Protein AF-A0A9P6ZQF2-F1 (afdb_monomer)

Foldseek 3Di:
DDDDPPPDPPPPPDPPVVVVVVVVVVVVVVVLVVLQVVVVVVVVVCVVVVPDPPCVQRPHDDPVLPDPQDDCPPPDPDNDDHRVVLVHDDPDPPDPPDSVVVVVVVVVVVVVVVVVVVVVVVVVVVVVVVVVVVVVVLVVLVVVLVVCVPPDPVCNVVSVVVSD

Radius of gyration: 32.25 Å; Cα contacts (8 Å, |Δi|>4): 35; chains: 1; bounding box: 67×44×97 Å

Sequence (164 aa):
MTSGNYAMLKPMMCSKKSNALACVHGRRTACVKRYRSAWVVLKALATAMKKKDWQGRLQELADDDIKPLMDPFATGEGRCHVSWIWMMDSVDCSDEGDNDGVHIEWCKSRARALRWSEEVELLREEMHRVLQFFTWQAAWWEDQGKRRVGECVVHAEGLQAYAG

Organism: NCBI:txid48579

Mean predicted aligned error: 15.74 Å

Secondary structure (DSSP, 8-state):
--------------HHHHHHHHHHHHHHHHHHHHHHHHHHHHHHHHHHTT--TTTTTS----GGG------TT--SSS--PPPGGGSPPPS-TT-TTHHHHHHHHHHHHHHHHHHHHHHHHHHHHHHHHHHHHHHHHHHHHHHHHHHHTTS-GGGHHHHHHH--

Solvent-accessible surface area (backbone atoms only — not comparable to full-atom values): 10359 Å² total; per-residue (Å²): 138,76,88,83,85,87,78,81,83,73,78,92,76,63,69,70,63,54,51,52,52,50,49,52,53,50,52,51,53,50,52,53,51,52,50,54,54,52,48,54,52,50,52,54,50,28,64,77,67,73,59,76,79,63,52,85,84,54,68,87,85,50,76,84,50,73,56,77,91,62,68,85,77,59,94,52,100,63,90,68,77,71,40,67,84,78,69,56,78,59,97,64,88,86,56,103,57,66,58,56,52,60,54,50,53,47,52,53,52,50,52,50,56,57,50,50,55,54,50,56,52,51,50,55,52,49,56,52,49,53,51,52,49,52,56,52,51,50,54,51,52,54,53,54,52,63,66,48,74,79,61,60,84,89,51,48,69,66,56,55,65,73,74,109

Structure (mmCIF, N/CA/C/O backbone):
data_AF-A0A9P6ZQF2-F1
#
_entry.id   AF-A0A9P6ZQF2-F1
#
loop_
_atom_site.group_PDB
_atom_site.id
_atom_site.type_symbol
_atom_site.label_atom_id
_atom_site.label_alt_id
_atom_site.label_comp_id
_atom_site.label_asym_id
_atom_site.label_entity_id
_atom_site.label_seq_id
_atom_site.pdbx_PDB_ins_code
_atom_site.Cartn_x
_atom_site.Cartn_y
_atom_site.Cartn_z
_atom_site.occupancy
_atom_site.B_iso_or_equiv
_atom_site.auth_seq_id
_atom_site.auth_comp_id
_atom_site.auth_asym_id
_atom_site.auth_atom_id
_atom_site.pdbx_PDB_model_num
ATOM 1 N N . MET A 1 1 ? -41.987 -25.727 15.056 1.00 47.34 1 MET A N 1
ATOM 2 C CA . MET A 1 1 ? -41.545 -26.436 13.833 1.00 47.34 1 MET A CA 1
ATOM 3 C C . MET A 1 1 ? -42.216 -25.707 12.681 1.00 47.34 1 MET A C 1
ATOM 5 O O . MET A 1 1 ? -43.430 -25.713 12.643 1.00 47.34 1 MET A O 1
ATOM 9 N N . THR A 1 2 ? -41.546 -24.893 11.874 1.00 42.28 2 THR A N 1
ATOM 10 C CA . THR A 1 2 ? -40.358 -25.213 11.074 1.00 42.28 2 THR A CA 1
ATOM 11 C C . THR A 1 2 ? -39.421 -24.014 10.883 1.00 42.28 2 THR A C 1
ATOM 13 O O . THR A 1 2 ? -39.876 -22.900 10.632 1.00 42.28 2 THR A O 1
ATOM 16 N N . SER A 1 3 ? -38.114 -24.302 10.956 1.00 43.84 3 SER A N 1
ATOM 17 C CA . SER A 1 3 ? -37.009 -23.684 10.201 1.00 43.84 3 SER A CA 1
ATOM 18 C C . SER A 1 3 ? -37.487 -23.028 8.899 1.00 43.84 3 SER A C 1
ATOM 20 O O . SER A 1 3 ? -38.300 -23.599 8.185 1.00 43.84 3 SER A O 1
ATOM 22 N N . GLY A 1 4 ? -37.055 -21.831 8.521 1.00 50.62 4 GLY A N 1
ATOM 23 C CA . GLY A 1 4 ? -35.674 -21.369 8.513 1.00 50.62 4 GLY A CA 1
ATOM 24 C C . GLY A 1 4 ? -35.277 -21.162 7.052 1.00 50.62 4 GLY A C 1
ATOM 25 O O . GLY A 1 4 ? -34.662 -22.035 6.458 1.00 50.62 4 GLY A O 1
ATOM 26 N N . ASN A 1 5 ? -35.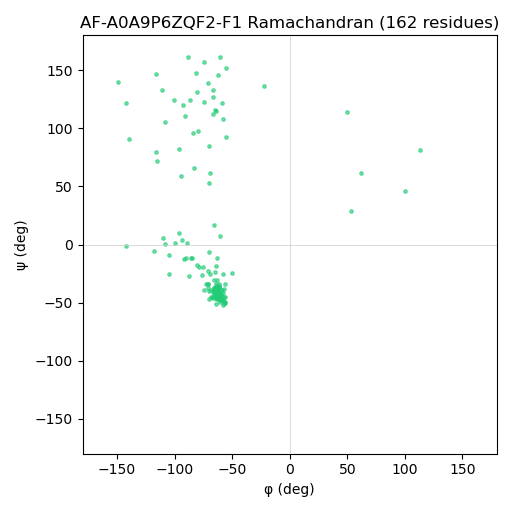658 -20.020 6.476 1.00 48.09 5 ASN A N 1
ATOM 27 C CA . ASN A 1 5 ? -35.231 -19.586 5.144 1.00 48.09 5 ASN A CA 1
ATOM 28 C C . ASN A 1 5 ? -34.390 -18.310 5.276 1.00 48.09 5 ASN A C 1
ATOM 30 O O . ASN A 1 5 ? -34.814 -17.217 4.916 1.00 48.09 5 ASN A O 1
ATOM 34 N N . TYR A 1 6 ? -33.174 -18.465 5.801 1.00 45.88 6 TYR A N 1
ATOM 35 C CA . TYR A 1 6 ? -32.098 -17.478 5.670 1.00 45.88 6 TYR A CA 1
ATOM 36 C C . TYR A 1 6 ? -31.221 -17.860 4.473 1.00 45.88 6 TYR A C 1
ATOM 38 O O . TYR A 1 6 ? -30.032 -18.140 4.603 1.00 45.88 6 TYR A O 1
ATOM 46 N N . ALA A 1 7 ? -31.825 -17.936 3.289 1.00 51.53 7 ALA A N 1
ATOM 47 C CA . ALA A 1 7 ? -31.089 -18.133 2.052 1.00 51.53 7 ALA A CA 1
ATOM 48 C C . ALA A 1 7 ? -30.726 -16.767 1.451 1.00 51.53 7 ALA A C 1
ATOM 50 O O . ALA A 1 7 ? -31.573 -16.043 0.943 1.00 51.53 7 ALA A O 1
ATOM 51 N N . MET A 1 8 ? -29.427 -16.465 1.489 1.00 50.38 8 MET A N 1
ATOM 52 C CA . MET A 1 8 ? -28.720 -15.617 0.522 1.00 50.38 8 MET A CA 1
ATOM 53 C C . MET A 1 8 ? -29.145 -14.148 0.378 1.00 50.38 8 MET A C 1
ATOM 55 O O . MET A 1 8 ? -29.382 -13.667 -0.727 1.00 50.38 8 MET A O 1
ATOM 59 N N . LEU A 1 9 ? -29.021 -13.368 1.447 1.00 46.12 9 LEU A N 1
ATOM 60 C CA . LEU A 1 9 ? -28.570 -11.983 1.285 1.00 46.12 9 LEU A CA 1
ATOM 61 C C . LEU A 1 9 ? -27.064 -11.953 1.538 1.00 46.12 9 LEU A C 1
ATOM 63 O O . LEU A 1 9 ? -26.600 -11.677 2.641 1.00 46.12 9 LEU A O 1
ATOM 67 N N . LYS A 1 10 ? -26.286 -12.295 0.502 1.00 50.59 10 LYS A N 1
ATOM 68 C CA . LYS A 1 10 ? -24.853 -11.980 0.487 1.00 50.59 10 LYS A CA 1
ATOM 69 C C . LYS A 1 10 ? -24.735 -10.458 0.611 1.00 50.59 10 LYS A C 1
ATOM 71 O O . LYS A 1 10 ? -25.281 -9.762 -0.248 1.00 50.59 10 LYS A O 1
ATOM 76 N N . PRO A 1 11 ? -24.044 -9.917 1.626 1.00 42.50 11 PRO A N 1
ATOM 77 C CA . PRO A 1 11 ? -23.812 -8.490 1.677 1.00 42.50 11 PRO A CA 1
ATOM 78 C C . PRO A 1 11 ? -22.926 -8.134 0.484 1.00 42.50 11 PRO A C 1
ATOM 80 O O . PRO A 1 11 ? -21.786 -8.582 0.366 1.00 42.50 11 PRO A O 1
ATOM 83 N N . MET A 1 12 ? -23.482 -7.332 -0.420 1.00 47.88 12 MET A N 1
ATOM 84 C CA . MET A 1 12 ? -22.802 -6.661 -1.521 1.00 47.88 12 MET A CA 1
ATOM 85 C C . MET A 1 12 ? -21.886 -5.577 -0.935 1.00 47.88 12 MET A C 1
ATOM 87 O O . MET A 1 12 ? -22.070 -4.382 -1.136 1.00 47.88 12 MET A O 1
ATOM 91 N N . MET A 1 13 ? -20.918 -5.993 -0.122 1.00 47.25 13 MET A N 1
ATOM 92 C CA . MET A 1 13 ? -19.920 -5.120 0.463 1.00 47.25 13 MET A CA 1
ATOM 93 C C . MET A 1 13 ? -18.621 -5.247 -0.330 1.00 47.25 13 MET A C 1
ATOM 95 O O . MET A 1 13 ? -18.054 -6.324 -0.467 1.00 47.25 13 MET A O 1
ATOM 99 N N . CYS A 1 14 ? -18.158 -4.083 -0.803 1.00 45.81 14 CYS A N 1
ATOM 100 C CA . CYS A 1 14 ? -16.858 -3.793 -1.421 1.00 45.81 14 CYS A CA 1
ATOM 101 C C . CYS A 1 14 ? -16.757 -3.695 -2.963 1.00 45.81 14 CYS A C 1
ATOM 103 O O . CYS A 1 14 ? -15.790 -4.157 -3.558 1.00 45.81 14 CYS A O 1
ATOM 105 N N . SER A 1 15 ? -17.670 -2.976 -3.629 1.00 55.53 15 SER A N 1
ATOM 106 C CA . SER A 1 15 ? -17.492 -2.613 -5.055 1.00 55.53 15 SER A CA 1
ATOM 107 C C . SER A 1 15 ? -16.395 -1.545 -5.284 1.00 55.53 15 SER A C 1
ATOM 109 O O . SER A 1 15 ? -15.600 -1.640 -6.217 1.00 55.53 15 SER A O 1
ATOM 111 N N . LYS A 1 16 ? -16.261 -0.550 -4.392 1.00 53.03 16 LYS A N 1
ATOM 112 C CA . LYS A 1 16 ? -15.349 0.596 -4.613 1.00 53.03 16 LYS A CA 1
ATOM 113 C C . LYS A 1 16 ? -13.851 0.242 -4.542 1.00 53.03 16 LYS A C 1
ATOM 115 O O . LYS A 1 16 ? -13.078 0.750 -5.350 1.00 53.03 16 LYS A O 1
ATOM 120 N N . LYS A 1 17 ? -13.427 -0.625 -3.609 1.00 55.19 17 LYS A N 1
ATOM 121 C CA . LYS A 1 17 ? -11.997 -0.980 -3.436 1.00 55.19 17 LYS A CA 1
ATOM 122 C C . LYS A 1 17 ? -11.492 -1.911 -4.544 1.00 55.19 17 LYS A C 1
ATOM 124 O O . LYS A 1 17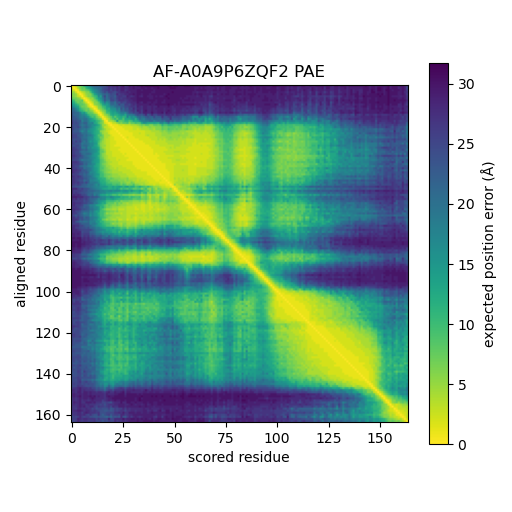 ? -10.384 -1.722 -5.038 1.00 55.19 17 LYS A O 1
ATOM 129 N N . SER A 1 18 ? -12.323 -2.867 -4.966 1.00 62.00 18 SER A N 1
ATOM 130 C CA . SER A 1 18 ? -12.009 -3.786 -6.069 1.00 62.00 18 SER A CA 1
ATOM 131 C C . SER A 1 18 ? -11.805 -3.030 -7.390 1.00 62.00 18 SER A C 1
ATOM 133 O O . SER A 1 18 ? -10.802 -3.231 -8.074 1.00 62.00 18 SER A O 1
ATOM 135 N N . ASN A 1 19 ? -12.666 -2.045 -7.676 1.00 72.31 19 ASN A N 1
ATOM 136 C CA . ASN A 1 19 ? -12.542 -1.197 -8.865 1.00 72.31 19 ASN A CA 1
ATOM 137 C C . ASN A 1 19 ? -11.268 -0.334 -8.859 1.00 72.31 19 ASN A C 1
ATOM 139 O O . ASN A 1 19 ? -10.646 -0.151 -9.905 1.00 72.31 19 ASN A O 1
ATOM 143 N N . ALA A 1 20 ? -10.843 0.174 -7.696 1.00 81.69 20 ALA A N 1
ATOM 144 C CA . ALA A 1 20 ? -9.615 0.963 -7.579 1.00 81.69 20 ALA A CA 1
ATOM 145 C C . ALA A 1 20 ? -8.361 0.122 -7.878 1.00 81.69 20 ALA A C 1
ATOM 147 O O . ALA A 1 20 ? -7.493 0.559 -8.636 1.00 81.69 20 ALA A O 1
ATOM 148 N N . LEU A 1 21 ? -8.294 -1.106 -7.350 1.00 82.31 21 LEU A N 1
ATOM 149 C CA . LEU A 1 21 ? -7.217 -2.044 -7.673 1.00 82.31 21 LEU A CA 1
ATOM 150 C C . LEU A 1 21 ? -7.235 -2.411 -9.158 1.00 82.31 21 LEU A C 1
ATOM 152 O O . LEU A 1 21 ? -6.189 -2.347 -9.802 1.00 82.31 21 LEU A O 1
ATOM 156 N N . ALA A 1 22 ? -8.400 -2.727 -9.727 1.00 87.94 22 ALA A N 1
ATOM 157 C CA . ALA A 1 22 ? -8.531 -3.021 -11.154 1.00 87.94 22 ALA A CA 1
ATOM 158 C C . ALA A 1 22 ? -8.056 -1.848 -12.031 1.00 87.94 22 ALA A C 1
ATOM 160 O O . ALA A 1 22 ? -7.320 -2.050 -12.995 1.00 87.94 22 ALA A O 1
ATOM 161 N N . CYS A 1 23 ? -8.390 -0.612 -11.652 1.00 86.81 23 CYS A N 1
ATOM 162 C CA . CYS A 1 23 ? -7.926 0.596 -12.332 1.00 86.81 23 CYS A CA 1
ATOM 163 C C . CYS A 1 23 ? -6.395 0.751 -12.271 1.00 86.81 23 CYS A C 1
ATOM 165 O O . CYS A 1 23 ? -5.759 1.061 -13.279 1.00 86.81 23 CYS A O 1
ATOM 167 N N . VAL A 1 24 ? -5.771 0.502 -11.114 1.00 86.12 24 VAL A N 1
ATOM 168 C CA . VAL A 1 24 ? -4.302 0.540 -10.968 1.00 86.12 24 VAL A CA 1
ATOM 169 C C . VAL A 1 24 ? -3.628 -0.526 -11.837 1.00 86.12 24 VAL A C 1
ATOM 171 O O . VAL A 1 24 ? -2.687 -0.208 -12.565 1.00 86.12 24 VAL A O 1
ATOM 174 N N . HIS A 1 25 ? -4.132 -1.763 -11.829 1.00 88.75 25 HIS A N 1
ATOM 175 C CA . HIS A 1 25 ? -3.615 -2.833 -12.689 1.00 88.75 25 HIS A CA 1
ATOM 176 C C . HIS A 1 25 ? -3.789 -2.493 -14.175 1.00 88.75 25 HIS A C 1
ATOM 178 O O . HIS A 1 25 ? -2.852 -2.648 -14.958 1.00 88.75 25 HIS A O 1
ATOM 184 N N . GLY A 1 26 ? -4.943 -1.940 -14.557 1.00 91.44 26 GLY A N 1
ATOM 185 C CA . GLY A 1 26 ? -5.199 -1.449 -15.910 1.00 91.44 26 GLY A CA 1
ATOM 186 C C . GLY A 1 26 ? -4.171 -0.404 -16.344 1.00 91.44 26 GLY A C 1
ATOM 187 O O . GLY A 1 26 ? -3.530 -0.564 -17.382 1.00 91.44 26 GLY A O 1
ATOM 188 N N . ARG A 1 27 ? -3.918 0.612 -15.509 1.00 89.19 27 ARG A N 1
ATOM 189 C CA . ARG A 1 27 ? -2.889 1.632 -15.776 1.00 89.19 27 ARG A CA 1
ATOM 190 C C . ARG A 1 27 ? -1.493 1.027 -15.920 1.00 89.19 27 ARG A C 1
ATOM 192 O O . ARG A 1 27 ? -0.802 1.344 -16.885 1.00 89.19 27 ARG A O 1
ATOM 199 N N . ARG A 1 28 ? -1.105 0.106 -15.031 1.00 90.31 28 ARG A N 1
ATOM 200 C CA . ARG A 1 28 ? 0.177 -0.614 -15.114 1.00 90.31 28 ARG A CA 1
ATOM 201 C C . ARG A 1 28 ? 0.325 -1.341 -16.451 1.00 90.31 28 ARG A C 1
ATOM 203 O O . ARG A 1 28 ? 1.324 -1.149 -17.136 1.00 90.31 28 ARG A O 1
ATOM 210 N N . THR A 1 29 ? -0.676 -2.125 -16.859 1.00 92.06 29 THR A N 1
ATOM 211 C CA . THR A 1 29 ? -0.627 -2.855 -18.141 1.00 92.06 29 THR A CA 1
ATOM 212 C C . THR A 1 29 ? -0.554 -1.920 -19.348 1.00 92.06 29 THR A C 1
ATOM 214 O O . THR A 1 29 ? 0.176 -2.205 -20.298 1.00 92.06 29 THR A O 1
ATOM 217 N N . ALA A 1 30 ? -1.257 -0.784 -19.314 1.00 93.38 30 ALA A N 1
ATOM 218 C CA . ALA A 1 30 ? -1.191 0.219 -20.370 1.00 93.38 30 ALA A CA 1
ATOM 219 C C . ALA A 1 30 ? 0.214 0.833 -20.478 1.00 93.38 30 ALA A C 1
ATOM 221 O O . ALA A 1 30 ? 0.749 0.930 -21.581 1.00 93.38 30 ALA A O 1
ATOM 222 N N . CYS A 1 31 ? 0.845 1.184 -19.353 1.00 92.00 31 CYS A N 1
ATOM 223 C CA . CYS A 1 31 ? 2.219 1.693 -19.336 1.00 92.00 31 CYS A CA 1
ATOM 224 C C . CYS A 1 31 ? 3.223 0.665 -19.875 1.00 92.00 31 CYS A C 1
ATOM 226 O O . CYS A 1 31 ? 4.043 1.011 -20.721 1.00 92.00 31 CYS A O 1
ATOM 228 N N . VAL A 1 32 ? 3.109 -0.603 -19.466 1.00 93.81 32 VAL A N 1
ATOM 229 C CA . VAL A 1 32 ? 3.964 -1.701 -19.959 1.00 93.81 32 VAL A CA 1
ATOM 230 C C . VAL A 1 32 ? 3.855 -1.839 -21.478 1.00 93.81 32 VAL A C 1
ATOM 232 O O . VAL A 1 32 ? 4.869 -1.883 -22.172 1.00 93.81 32 VAL A O 1
ATOM 235 N N . LYS A 1 33 ? 2.630 -1.846 -22.019 1.00 95.19 33 LYS A N 1
ATOM 236 C CA . LYS A 1 33 ? 2.401 -1.915 -23.471 1.00 95.19 33 LYS A CA 1
ATOM 237 C C . LYS A 1 33 ? 3.021 -0.725 -24.201 1.00 95.19 33 LYS A C 1
ATOM 239 O O . LYS A 1 33 ? 3.699 -0.921 -25.207 1.00 95.19 33 LYS A O 1
ATOM 244 N N . ARG A 1 34 ? 2.822 0.493 -23.682 1.00 94.81 34 ARG A N 1
ATOM 245 C CA . ARG A 1 34 ? 3.389 1.721 -24.263 1.00 94.81 34 ARG A CA 1
ATOM 246 C C . ARG A 1 34 ? 4.910 1.657 -24.295 1.00 94.81 34 ARG A C 1
ATOM 248 O O . ARG A 1 34 ? 5.485 1.871 -25.358 1.00 94.81 34 ARG A O 1
ATOM 255 N N . TYR A 1 35 ? 5.541 1.279 -23.184 1.00 94.06 35 TYR A N 1
ATOM 256 C CA . TYR A 1 35 ? 6.991 1.120 -23.114 1.00 94.06 35 TYR A CA 1
ATOM 257 C C . TYR A 1 35 ? 7.499 0.100 -24.136 1.00 94.06 35 TYR A C 1
ATOM 259 O O . TYR A 1 35 ? 8.350 0.435 -24.951 1.00 94.06 35 TYR A O 1
ATOM 267 N N . ARG A 1 36 ? 6.923 -1.112 -24.166 1.00 94.31 36 ARG A N 1
ATOM 268 C CA . ARG A 1 36 ? 7.314 -2.162 -25.124 1.00 94.31 36 ARG A CA 1
ATOM 269 C C . ARG A 1 36 ? 7.179 -1.697 -26.573 1.00 94.31 36 ARG A C 1
ATOM 271 O O . ARG A 1 36 ? 8.098 -1.888 -27.361 1.00 94.31 36 ARG A O 1
ATOM 278 N N . SER A 1 37 ? 6.069 -1.038 -26.915 1.00 95.25 37 SER A N 1
ATOM 279 C CA . SER A 1 37 ? 5.863 -0.502 -28.266 1.00 95.25 37 SER A CA 1
ATOM 280 C C . SER A 1 37 ? 6.902 0.560 -28.638 1.00 95.25 37 SER A C 1
ATOM 282 O O . SER A 1 37 ? 7.488 0.494 -29.717 1.00 95.25 37 SER A O 1
ATOM 284 N N . ALA A 1 38 ? 7.197 1.490 -27.725 1.00 93.88 38 ALA A N 1
ATOM 285 C CA . ALA A 1 38 ? 8.206 2.518 -27.935 1.00 93.88 38 ALA A CA 1
ATOM 286 C C . ALA A 1 38 ? 9.610 1.909 -28.051 1.00 93.88 38 ALA A C 1
ATOM 288 O O . ALA A 1 38 ? 10.380 2.317 -28.914 1.00 93.88 38 ALA A O 1
ATOM 289 N N . TRP A 1 39 ? 9.928 0.899 -27.240 1.00 93.06 39 TRP A N 1
ATOM 290 C CA . TRP A 1 39 ? 11.224 0.225 -27.249 1.00 93.06 39 TRP A CA 1
ATOM 291 C C . TRP A 1 39 ? 11.490 -0.507 -28.570 1.00 93.06 39 TRP A C 1
ATOM 293 O O . TRP A 1 39 ? 12.586 -0.405 -29.115 1.00 93.06 39 TRP A O 1
ATOM 303 N N . VAL A 1 40 ? 10.477 -1.166 -29.147 1.00 93.31 40 VAL A N 1
ATOM 304 C CA . VAL A 1 40 ? 10.580 -1.788 -30.482 1.00 93.31 40 VAL A CA 1
ATOM 305 C C . VAL A 1 40 ? 10.881 -0.741 -31.559 1.00 93.31 40 VAL A C 1
ATOM 307 O O . VAL A 1 40 ? 11.784 -0.939 -32.374 1.00 93.31 40 VAL A O 1
ATOM 310 N N . VAL A 1 41 ? 10.173 0.394 -31.540 1.00 94.56 41 VAL A N 1
ATOM 311 C CA . VAL A 1 41 ? 10.406 1.501 -32.484 1.00 94.56 41 VAL A CA 1
ATOM 312 C C . VAL A 1 41 ? 11.805 2.091 -32.300 1.00 94.56 41 VAL A C 1
ATOM 314 O O . VAL A 1 41 ? 12.528 2.284 -33.275 1.00 94.56 41 VAL A O 1
ATOM 317 N N . LEU A 1 42 ? 12.222 2.326 -31.055 1.00 91.12 42 LEU A N 1
ATOM 318 C CA . LEU A 1 42 ? 13.553 2.834 -30.725 1.00 91.12 42 LEU A CA 1
ATOM 319 C C . LEU A 1 42 ? 14.656 1.883 -31.185 1.00 91.12 42 LEU A C 1
ATOM 321 O O . LEU A 1 42 ? 15.640 2.337 -31.763 1.00 91.12 42 LEU A O 1
ATOM 325 N N . LYS A 1 43 ? 14.479 0.572 -30.999 1.00 91.12 43 LYS A N 1
ATOM 326 C CA . LYS A 1 43 ? 15.417 -0.447 -31.479 1.00 91.12 43 LYS A CA 1
ATOM 327 C C . LYS A 1 43 ? 15.558 -0.395 -32.998 1.00 91.12 43 LYS A C 1
ATOM 329 O O . LYS A 1 43 ? 16.682 -0.364 -33.496 1.00 91.12 43 LYS A O 1
ATOM 334 N N . ALA A 1 44 ? 14.444 -0.314 -33.728 1.00 92.12 44 ALA A N 1
ATOM 335 C CA . ALA A 1 44 ? 14.455 -0.189 -35.185 1.00 92.12 44 ALA A CA 1
ATOM 336 C C . ALA A 1 44 ? 15.169 1.097 -35.643 1.00 92.12 44 ALA A C 1
ATOM 338 O O . ALA A 1 44 ? 16.074 1.048 -36.479 1.00 92.12 44 ALA A O 1
ATOM 339 N N . LEU A 1 45 ? 14.848 2.242 -35.037 1.00 91.56 45 LEU A N 1
ATOM 340 C CA . LEU A 1 45 ? 15.502 3.515 -35.347 1.00 91.56 45 LEU A CA 1
ATOM 341 C C . LEU A 1 45 ? 16.998 3.489 -35.030 1.00 91.56 45 LEU A C 1
ATOM 343 O O . LEU A 1 45 ? 17.810 3.931 -35.838 1.00 91.56 45 LEU A O 1
ATOM 347 N N . ALA A 1 46 ? 17.392 2.922 -33.894 1.00 88.81 46 ALA A N 1
ATOM 348 C CA . ALA A 1 46 ? 18.793 2.837 -33.520 1.00 88.81 46 ALA A CA 1
ATOM 349 C C . ALA A 1 46 ? 19.611 1.963 -34.477 1.00 88.81 46 ALA A C 1
ATOM 351 O O . ALA A 1 46 ? 20.758 2.306 -34.771 1.00 88.81 46 ALA A O 1
ATOM 352 N N . THR A 1 47 ? 19.026 0.878 -35.003 1.00 89.44 47 THR A N 1
ATOM 353 C CA . THR A 1 47 ? 19.678 0.070 -36.046 1.00 89.44 47 THR A CA 1
ATOM 354 C C . THR A 1 47 ? 19.883 0.863 -37.335 1.00 89.44 47 THR A C 1
ATOM 356 O O . THR A 1 47 ? 20.977 0.828 -37.896 1.00 89.44 47 THR A O 1
ATOM 359 N N . ALA A 1 48 ? 18.890 1.656 -37.752 1.00 90.88 48 ALA A N 1
ATOM 360 C CA . ALA A 1 48 ? 19.000 2.527 -38.921 1.00 90.88 48 ALA A CA 1
ATOM 361 C C . ALA A 1 48 ? 20.040 3.648 -38.722 1.00 90.88 48 ALA A C 1
ATOM 363 O O . ALA A 1 48 ? 20.788 3.975 -39.641 1.00 90.88 48 ALA A O 1
ATOM 364 N N . MET A 1 49 ? 20.132 4.198 -37.507 1.00 89.62 49 MET A N 1
ATOM 365 C CA . MET A 1 49 ? 21.045 5.292 -37.154 1.00 89.62 49 MET A CA 1
ATOM 366 C C . MET A 1 49 ? 22.430 4.826 -36.668 1.00 89.62 49 MET A C 1
ATOM 368 O O . MET A 1 49 ? 23.259 5.661 -36.316 1.00 89.62 49 MET A O 1
ATOM 372 N N . LYS A 1 50 ? 22.697 3.511 -36.626 1.00 85.50 50 LYS A N 1
ATOM 373 C CA . LYS A 1 50 ? 23.948 2.900 -36.121 1.00 85.50 50 LYS A CA 1
ATOM 374 C C . LYS A 1 50 ? 24.344 3.342 -34.698 1.00 85.50 50 LYS A C 1
ATOM 376 O O . LYS A 1 50 ? 25.526 3.339 -34.355 1.00 85.50 50 LYS A O 1
ATOM 381 N N . LYS A 1 51 ? 23.372 3.694 -33.850 1.00 82.19 51 LYS A N 1
ATOM 382 C CA . LYS A 1 51 ? 23.610 4.127 -32.462 1.00 82.19 51 LYS A CA 1
ATOM 383 C C . LYS A 1 51 ? 23.665 2.906 -31.538 1.00 82.19 51 LYS A C 1
ATOM 385 O O . LYS A 1 51 ? 22.712 2.130 -31.507 1.00 82.19 51 LYS A O 1
ATOM 390 N N . LYS A 1 52 ? 24.757 2.733 -30.783 1.00 73.19 52 LYS A N 1
ATOM 391 C CA . LYS A 1 52 ? 24.996 1.526 -29.962 1.00 73.19 52 LYS A CA 1
ATOM 392 C C . LYS A 1 52 ? 24.783 1.718 -28.453 1.00 73.19 52 LYS A C 1
ATOM 394 O O . LYS A 1 52 ? 24.370 0.777 -27.793 1.00 73.19 52 LYS A O 1
ATOM 399 N N . ASP A 1 53 ? 24.918 2.934 -27.927 1.00 78.00 53 ASP A N 1
ATOM 400 C CA . ASP A 1 53 ? 25.056 3.128 -26.468 1.00 78.00 53 ASP A CA 1
ATOM 401 C C . ASP A 1 53 ? 23.751 3.467 -25.721 1.00 78.00 53 ASP A C 1
ATOM 403 O O . ASP A 1 53 ? 23.759 3.828 -24.548 1.00 78.00 53 ASP A O 1
ATOM 407 N N . TRP A 1 54 ? 22.591 3.367 -26.375 1.00 80.00 54 TRP A N 1
ATOM 408 C CA . TRP A 1 54 ? 21.297 3.717 -25.762 1.00 80.00 54 TRP A CA 1
ATOM 409 C C . TRP A 1 54 ? 20.725 2.604 -24.864 1.00 80.00 54 TRP A C 1
ATOM 411 O O . TRP A 1 54 ? 19.854 2.863 -24.035 1.00 80.00 54 TRP A O 1
ATOM 421 N N . GLN A 1 55 ? 21.226 1.375 -25.008 1.00 78.06 55 GLN A N 1
ATOM 422 C CA . GLN A 1 55 ? 20.707 0.175 -24.341 1.00 78.06 55 GLN A CA 1
ATOM 423 C C . GLN A 1 55 ? 21.077 0.097 -22.855 1.00 78.06 55 GLN A C 1
ATOM 425 O O . GLN A 1 55 ? 20.400 -0.594 -22.101 1.00 78.06 55 GLN A O 1
ATOM 430 N N . GLY A 1 56 ? 22.100 0.837 -22.410 1.00 76.19 56 GLY A N 1
ATOM 431 C CA . GLY A 1 56 ? 22.465 0.898 -20.990 1.00 76.19 56 GLY A CA 1
ATOM 432 C C . GLY A 1 56 ? 21.366 1.520 -20.120 1.00 76.19 56 GLY A C 1
ATOM 433 O O . GLY A 1 56 ? 21.150 1.078 -18.997 1.00 76.19 56 GLY A O 1
ATOM 434 N N . ARG A 1 57 ? 20.631 2.503 -20.666 1.00 75.31 57 ARG A N 1
ATOM 435 C CA . ARG A 1 57 ? 19.561 3.244 -19.969 1.00 75.31 57 ARG A CA 1
ATOM 436 C C . ARG A 1 57 ? 18.144 2.855 -20.385 1.00 75.31 57 ARG A C 1
ATOM 438 O O . ARG A 1 57 ? 17.192 3.336 -19.792 1.00 75.31 57 ARG A O 1
ATOM 445 N N . LEU A 1 58 ? 17.960 2.053 -21.425 1.00 83.94 58 LEU A N 1
ATOM 446 C CA . LEU A 1 58 ? 16.635 1.630 -21.884 1.00 83.94 58 LEU A CA 1
ATOM 447 C C . LEU A 1 58 ? 16.707 0.157 -22.267 1.00 83.94 58 LEU A C 1
ATOM 449 O O . LEU A 1 58 ? 17.033 -0.193 -23.404 1.00 83.94 58 LEU A O 1
ATOM 453 N N . GLN A 1 59 ? 16.422 -0.699 -21.291 1.00 86.62 59 GLN A N 1
ATOM 454 C CA . GLN A 1 59 ? 16.483 -2.147 -21.445 1.00 86.62 59 GLN A CA 1
ATOM 455 C C . GLN A 1 59 ? 15.157 -2.722 -21.948 1.00 86.62 59 GLN A C 1
ATOM 457 O O . GLN A 1 59 ? 14.103 -2.089 -21.882 1.00 86.62 59 GLN A O 1
ATOM 462 N N . GLU A 1 60 ? 15.213 -3.936 -22.488 1.00 89.50 60 GLU A N 1
ATOM 463 C CA . GLU A 1 60 ? 14.004 -4.666 -22.855 1.00 89.50 60 GLU A CA 1
ATOM 464 C C . GLU A 1 60 ? 13.216 -5.019 -21.589 1.00 89.50 60 GLU A C 1
ATOM 466 O O . GLU A 1 60 ? 13.765 -5.598 -20.659 1.00 89.50 60 GLU A O 1
ATOM 471 N N . LEU A 1 61 ? 11.932 -4.656 -21.542 1.00 90.94 61 LEU A N 1
ATOM 472 C CA . LEU A 1 61 ? 11.096 -4.869 -20.361 1.00 90.94 61 LEU A CA 1
ATOM 473 C C . LEU A 1 61 ? 10.518 -6.291 -20.343 1.00 90.94 61 LEU A C 1
ATOM 475 O O . LEU A 1 61 ? 9.457 -6.534 -20.943 1.00 90.94 61 LEU A O 1
ATOM 479 N N . ALA A 1 62 ? 11.176 -7.207 -19.630 1.00 88.69 62 ALA A N 1
ATOM 480 C CA . ALA A 1 62 ? 10.679 -8.560 -19.391 1.00 88.69 62 ALA A CA 1
ATOM 481 C C . ALA A 1 62 ? 9.536 -8.557 -18.362 1.00 88.69 62 ALA A C 1
ATOM 483 O O . ALA A 1 62 ? 9.408 -7.635 -17.558 1.00 88.69 62 ALA A O 1
ATOM 484 N N . ASP A 1 63 ? 8.681 -9.585 -18.369 1.00 87.44 63 ASP A N 1
ATOM 485 C CA . ASP A 1 63 ? 7.619 -9.706 -17.353 1.00 87.44 63 ASP A CA 1
ATOM 486 C C . ASP A 1 63 ? 8.204 -9.868 -15.938 1.00 87.44 63 ASP A C 1
ATOM 488 O O . ASP A 1 63 ? 7.638 -9.358 -14.969 1.00 87.44 63 ASP A O 1
ATOM 492 N N . ASP A 1 64 ? 9.382 -10.490 -15.840 1.00 85.38 64 ASP A N 1
ATOM 493 C CA . ASP A 1 64 ? 10.145 -10.642 -14.602 1.00 85.38 64 ASP A CA 1
ATOM 494 C C . ASP A 1 64 ? 10.647 -9.327 -14.008 1.00 85.38 64 ASP A C 1
ATOM 496 O O . ASP A 1 64 ? 10.864 -9.255 -12.798 1.00 85.38 64 ASP A O 1
ATOM 500 N N . ASP A 1 65 ? 10.801 -8.287 -14.822 1.00 84.75 65 ASP A N 1
ATOM 501 C CA . ASP A 1 65 ? 11.228 -6.971 -14.351 1.00 84.75 65 ASP A CA 1
ATOM 502 C C . ASP A 1 65 ? 10.066 -6.206 -13.714 1.00 84.75 65 ASP A C 1
ATOM 504 O O . ASP A 1 65 ? 10.273 -5.272 -12.936 1.00 84.75 65 ASP A O 1
ATOM 508 N N . ILE A 1 66 ? 8.826 -6.608 -14.012 1.00 86.94 66 ILE A N 1
ATOM 509 C CA . ILE A 1 66 ? 7.612 -5.971 -13.510 1.00 86.94 66 ILE A CA 1
ATOM 510 C C . ILE A 1 66 ? 7.303 -6.525 -12.117 1.00 86.94 66 ILE A C 1
ATOM 512 O O . ILE A 1 66 ? 6.296 -7.195 -11.878 1.00 86.94 66 ILE A O 1
ATOM 516 N N . LYS A 1 67 ? 8.180 -6.226 -11.167 1.00 82.31 67 LYS A N 1
ATOM 517 C CA . LYS A 1 67 ? 8.038 -6.605 -9.763 1.00 82.31 67 LYS A CA 1
ATOM 518 C C . LYS A 1 67 ? 7.907 -5.349 -8.904 1.00 82.31 67 LYS A C 1
ATOM 520 O O . LYS A 1 67 ? 8.449 -4.299 -9.264 1.00 82.31 67 LYS A O 1
ATOM 525 N N . PRO A 1 68 ? 7.138 -5.416 -7.801 1.00 76.38 68 PRO A N 1
ATOM 526 C CA . PRO A 1 68 ? 7.162 -4.337 -6.823 1.00 76.38 68 P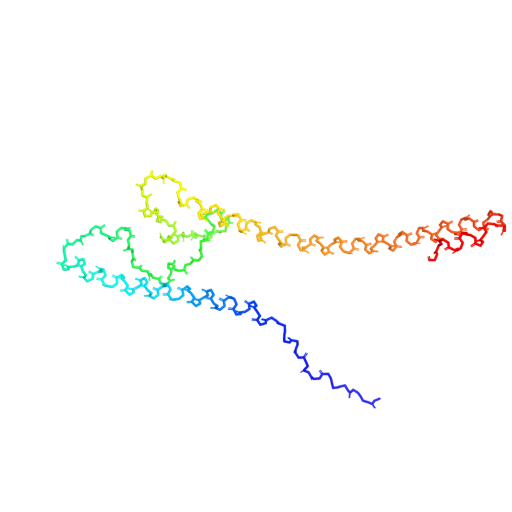RO A CA 1
ATOM 527 C C . PRO A 1 68 ? 8.605 -4.109 -6.363 1.00 76.38 68 PRO A C 1
ATOM 529 O O . PRO A 1 68 ? 9.410 -5.042 -6.376 1.00 76.38 68 PRO A O 1
ATOM 532 N N . LEU A 1 69 ? 8.920 -2.878 -5.961 1.00 73.94 69 LEU A N 1
ATOM 533 C CA . LEU A 1 69 ? 10.172 -2.606 -5.267 1.00 73.94 69 LEU A CA 1
ATOM 534 C C . LEU A 1 69 ? 10.194 -3.479 -4.006 1.00 73.94 69 LEU A C 1
ATOM 536 O O . LEU A 1 69 ? 9.390 -3.284 -3.092 1.00 73.94 69 LEU A O 1
ATOM 540 N N . MET A 1 70 ? 11.036 -4.509 -4.023 1.00 69.12 70 MET A N 1
ATOM 541 C CA . MET A 1 70 ? 11.243 -5.386 -2.878 1.00 69.12 70 MET A CA 1
ATOM 542 C C . MET A 1 70 ? 12.217 -4.708 -1.928 1.00 69.12 70 MET A C 1
ATOM 544 O O . MET A 1 70 ? 13.096 -3.969 -2.363 1.00 69.12 70 MET A O 1
ATOM 548 N N . ASP A 1 71 ? 12.042 -4.961 -0.636 1.00 64.12 71 ASP A N 1
ATOM 549 C CA . ASP A 1 71 ? 12.946 -4.462 0.389 1.00 64.12 71 ASP A CA 1
ATOM 550 C C . ASP A 1 71 ? 14.339 -5.078 0.209 1.00 64.12 71 ASP A C 1
ATOM 552 O O . ASP A 1 71 ? 14.476 -6.292 0.389 1.00 64.12 71 ASP A O 1
ATOM 556 N N . PRO A 1 72 ? 15.371 -4.282 -0.110 1.00 58.38 72 PRO A N 1
ATOM 557 C CA . PRO A 1 72 ? 16.732 -4.795 -0.212 1.00 58.38 72 PRO A CA 1
ATOM 558 C C . PRO A 1 72 ? 17.267 -5.310 1.135 1.00 58.38 72 PRO A C 1
ATOM 560 O O . PRO A 1 72 ? 18.234 -6.066 1.155 1.00 58.38 72 PRO A O 1
ATOM 563 N N . PHE A 1 73 ? 16.643 -4.908 2.250 1.00 56.69 73 PHE A N 1
ATOM 564 C CA . PHE A 1 73 ? 17.057 -5.209 3.620 1.00 56.69 73 PHE A CA 1
ATOM 565 C C . PHE A 1 73 ? 16.119 -6.185 4.341 1.00 56.69 73 PHE A C 1
ATOM 567 O O . PHE A 1 73 ? 16.303 -6.433 5.532 1.00 56.69 73 PHE A O 1
ATOM 574 N N . ALA A 1 74 ? 15.111 -6.749 3.665 1.00 59.88 74 ALA A N 1
ATOM 575 C CA . ALA A 1 74 ? 14.287 -7.779 4.287 1.00 59.88 74 ALA A CA 1
ATOM 576 C C . ALA A 1 74 ? 15.137 -9.035 4.537 1.00 59.88 74 ALA A C 1
ATOM 578 O O . ALA A 1 74 ? 15.546 -9.713 3.597 1.00 59.88 74 ALA A O 1
ATOM 579 N N . THR A 1 75 ? 15.373 -9.347 5.813 1.00 49.47 75 THR A N 1
ATOM 580 C CA . THR A 1 75 ? 16.142 -10.495 6.329 1.00 49.47 75 THR A CA 1
ATOM 581 C C . THR A 1 75 ? 15.427 -11.839 6.106 1.00 49.47 75 THR A C 1
ATOM 583 O O . THR A 1 75 ? 15.198 -12.604 7.038 1.00 49.47 75 THR A O 1
ATOM 586 N N . GLY A 1 76 ? 15.022 -12.126 4.870 1.00 55.28 76 GLY A N 1
ATOM 587 C CA . GLY A 1 76 ? 14.556 -13.437 4.430 1.00 55.28 76 GLY A CA 1
ATOM 588 C C . GLY A 1 76 ? 15.576 -14.029 3.466 1.00 55.28 76 GLY A C 1
ATOM 589 O O . GLY A 1 76 ? 16.021 -13.348 2.551 1.00 55.28 76 GLY A O 1
ATOM 590 N N . GLU A 1 77 ? 15.942 -15.293 3.652 1.00 51.56 77 GLU A N 1
ATOM 591 C CA . GLU A 1 77 ? 17.048 -16.014 2.989 1.00 51.56 77 GLU A CA 1
ATOM 592 C C . GLU A 1 77 ? 16.958 -16.140 1.446 1.00 51.56 77 GLU A C 1
ATOM 594 O O . GLU A 1 77 ? 17.770 -16.818 0.817 1.00 51.56 77 GLU A O 1
ATOM 599 N N . GLY A 1 78 ? 16.002 -15.477 0.794 1.00 55.53 78 GLY A N 1
ATOM 600 C CA . GLY A 1 78 ? 15.934 -15.365 -0.658 1.00 55.53 78 GLY A CA 1
ATOM 601 C C . GLY A 1 78 ? 16.635 -14.097 -1.134 1.00 55.53 78 GLY A C 1
ATOM 602 O O . GLY A 1 78 ? 16.208 -12.998 -0.796 1.00 55.53 78 GLY A O 1
ATOM 603 N N . ARG A 1 79 ? 17.669 -14.227 -1.975 1.00 53.59 79 ARG A N 1
ATOM 604 C CA . ARG A 1 79 ? 18.247 -13.102 -2.733 1.00 53.59 79 ARG A CA 1
ATOM 605 C C . ARG A 1 79 ? 17.151 -12.405 -3.554 1.00 53.59 79 ARG A C 1
ATOM 607 O O . ARG A 1 79 ? 16.870 -12.800 -4.683 1.00 53.59 79 ARG A O 1
ATOM 614 N N . CYS A 1 80 ? 16.518 -11.374 -3.001 1.00 59.50 80 CYS A N 1
ATOM 615 C CA . CYS A 1 80 ? 15.624 -10.499 -3.750 1.00 59.50 80 CYS A CA 1
ATOM 616 C C . CYS A 1 80 ? 16.475 -9.498 -4.531 1.00 59.50 80 CYS A C 1
ATOM 618 O O . CYS A 1 80 ? 16.923 -8.490 -3.993 1.00 59.50 80 CYS A O 1
ATOM 620 N N . HIS A 1 81 ? 16.713 -9.783 -5.809 1.00 63.16 81 HIS A N 1
ATOM 621 C CA . HIS A 1 81 ? 17.312 -8.810 -6.716 1.00 63.16 81 HIS A CA 1
ATOM 622 C C . HIS A 1 81 ? 16.268 -7.748 -7.087 1.00 63.16 81 HIS A C 1
ATOM 624 O O . HIS A 1 81 ? 15.190 -8.070 -7.590 1.00 63.16 81 HIS A O 1
ATOM 630 N N . VAL A 1 82 ? 16.585 -6.481 -6.816 1.00 72.56 82 VAL A N 1
ATOM 631 C CA . VAL A 1 82 ? 15.767 -5.335 -7.227 1.00 72.56 82 VAL A CA 1
ATOM 632 C C . VAL A 1 82 ? 15.798 -5.226 -8.756 1.00 72.56 82 VAL A C 1
ATOM 634 O O . VAL A 1 82 ? 16.859 -5.327 -9.367 1.00 72.56 82 VAL A O 1
ATOM 637 N N . SER A 1 83 ? 14.628 -5.055 -9.380 1.00 80.56 83 SER A N 1
ATOM 638 C CA . SER A 1 83 ? 14.513 -4.898 -10.838 1.00 80.56 83 SER A CA 1
ATOM 639 C C . SER A 1 83 ? 15.243 -3.642 -11.325 1.00 80.56 83 SER A C 1
ATOM 641 O O . SER A 1 83 ? 15.239 -2.615 -10.644 1.00 80.56 83 SER A O 1
ATOM 643 N N . TRP A 1 84 ? 15.824 -3.702 -12.527 1.00 82.69 84 TRP A N 1
ATOM 644 C CA . TRP A 1 84 ? 16.597 -2.606 -13.123 1.00 82.69 84 TRP A CA 1
ATOM 645 C C . TRP A 1 84 ? 15.807 -1.307 -13.271 1.00 82.69 84 TRP A C 1
ATOM 647 O O . TRP A 1 84 ? 16.401 -0.234 -13.241 1.00 82.69 84 TRP A O 1
ATOM 657 N N . ILE A 1 85 ? 14.477 -1.391 -13.372 1.00 82.44 85 ILE A N 1
ATOM 658 C CA . ILE A 1 85 ? 13.572 -0.235 -13.452 1.00 82.44 85 ILE A CA 1
ATOM 659 C C . ILE A 1 85 ? 13.766 0.694 -12.245 1.00 82.44 85 ILE A C 1
ATOM 661 O O . ILE A 1 85 ? 13.660 1.908 -12.376 1.00 82.44 85 ILE A O 1
ATOM 665 N N . TRP A 1 86 ? 14.080 0.119 -11.084 1.00 76.94 86 TRP A N 1
ATOM 666 C CA . TRP A 1 86 ? 14.322 0.844 -9.836 1.00 76.94 86 TRP A CA 1
ATOM 667 C C . TRP A 1 86 ? 15.793 1.233 -9.637 1.00 76.94 86 TRP A C 1
ATOM 669 O O . TRP A 1 86 ? 16.108 2.008 -8.743 1.00 76.94 86 TRP A O 1
ATOM 679 N N . MET A 1 87 ? 16.700 0.693 -10.457 1.00 71.12 87 MET A N 1
ATOM 680 C CA . MET A 1 87 ? 18.135 1.001 -10.423 1.00 71.12 87 MET A CA 1
ATOM 681 C C . MET A 1 87 ? 18.519 2.122 -11.401 1.00 71.12 87 MET A C 1
ATOM 683 O O . MET A 1 87 ? 19.702 2.414 -11.560 1.00 71.12 87 MET A O 1
ATOM 687 N N . MET A 1 88 ? 17.547 2.728 -12.092 1.00 64.50 88 MET A N 1
ATOM 688 C CA . MET A 1 88 ? 17.809 3.829 -13.014 1.00 64.50 88 MET A CA 1
ATOM 689 C C . MET A 1 88 ? 17.962 5.152 -12.281 1.00 64.50 88 MET A C 1
ATOM 691 O O . MET A 1 88 ? 17.107 5.533 -11.488 1.00 64.50 88 MET A O 1
ATOM 695 N N . ASP A 1 89 ? 19.031 5.864 -12.621 1.00 57.06 89 ASP A N 1
ATOM 696 C CA . ASP A 1 89 ? 19.182 7.270 -12.284 1.00 57.06 89 ASP A CA 1
ATOM 697 C C . ASP A 1 89 ? 18.209 8.109 -13.130 1.00 57.06 89 ASP A C 1
ATOM 699 O O . ASP A 1 89 ? 17.976 7.812 -14.315 1.00 57.06 89 ASP A O 1
ATOM 703 N N . SER A 1 90 ? 17.587 9.106 -12.500 1.00 52.69 90 SER A N 1
ATOM 704 C CA . SER A 1 90 ? 16.510 9.900 -13.098 1.00 52.69 90 SER A CA 1
ATOM 705 C C . SER A 1 90 ? 16.986 10.630 -14.368 1.00 52.69 90 SER A C 1
ATOM 707 O O . SER A 1 90 ? 18.179 10.750 -14.651 1.00 52.69 90 SER A O 1
ATOM 709 N N . VAL A 1 91 ? 16.056 11.064 -15.224 1.00 51.03 91 VAL A N 1
ATOM 710 C CA . VAL A 1 91 ? 16.397 11.651 -16.537 1.00 51.03 91 VAL A CA 1
ATOM 711 C C . VAL A 1 91 ? 17.063 13.032 -16.434 1.00 51.03 91 VAL A C 1
ATOM 713 O O . VAL A 1 91 ? 17.624 13.481 -17.431 1.00 51.03 91 VAL A O 1
ATOM 716 N N . ASP A 1 92 ? 17.159 13.618 -15.241 1.00 45.12 92 ASP A N 1
ATOM 717 C CA . ASP A 1 92 ? 17.743 14.938 -15.022 1.00 45.12 92 ASP A CA 1
ATOM 718 C C . ASP A 1 92 ? 19.006 14.854 -14.152 1.00 45.12 92 ASP A C 1
ATOM 720 O O . ASP A 1 92 ? 19.013 15.159 -12.962 1.00 45.12 92 ASP A O 1
ATOM 724 N N . CYS A 1 93 ? 20.129 14.470 -14.764 1.00 45.12 93 CYS A N 1
ATOM 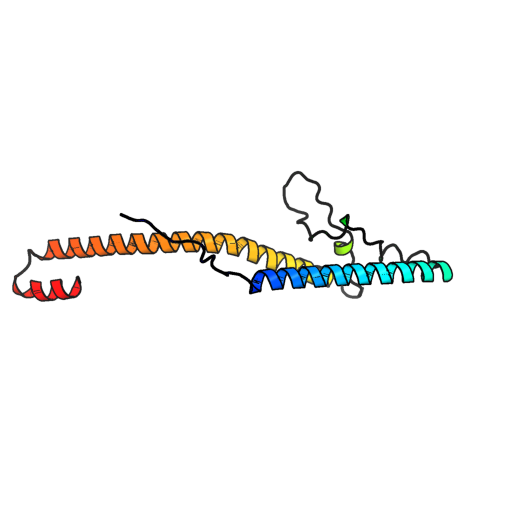725 C CA . CYS A 1 93 ? 21.438 14.679 -14.148 1.00 45.12 93 CYS A CA 1
ATOM 726 C C . CYS A 1 93 ? 21.773 16.182 -14.149 1.00 45.12 93 CYS A C 1
ATOM 728 O O . CYS A 1 93 ? 22.462 16.678 -15.041 1.00 45.12 93 CYS A O 1
ATOM 730 N N . SER A 1 94 ? 21.292 16.894 -13.132 1.00 46.28 94 SER A N 1
ATOM 731 C CA . SER A 1 94 ? 22.020 18.020 -12.535 1.00 46.28 94 SER A CA 1
ATOM 732 C C . SER A 1 94 ? 21.869 18.101 -11.013 1.00 46.28 94 SER A C 1
ATOM 734 O O . SER A 1 94 ? 22.491 18.978 -10.418 1.00 46.28 94 SER A O 1
ATOM 736 N N . ASP A 1 95 ? 21.106 17.216 -10.370 1.00 46.50 95 ASP A N 1
ATOM 737 C CA . ASP A 1 95 ? 21.016 17.195 -8.911 1.00 46.50 95 ASP A CA 1
ATOM 738 C C . ASP A 1 95 ? 20.936 15.743 -8.425 1.00 46.50 95 ASP A C 1
ATOM 740 O O . ASP A 1 95 ? 20.053 14.991 -8.831 1.00 46.50 95 ASP A O 1
ATOM 744 N N . GLU A 1 96 ? 21.884 15.327 -7.586 1.00 50.50 96 GLU A N 1
ATOM 745 C CA . GLU A 1 96 ? 22.065 13.956 -7.066 1.00 50.50 96 GLU A CA 1
ATOM 746 C C . GLU A 1 96 ? 20.911 13.470 -6.148 1.00 50.50 96 GLU A C 1
ATOM 748 O O . GLU A 1 96 ? 21.075 12.503 -5.411 1.00 50.50 96 GLU A O 1
ATOM 753 N N . GLY A 1 97 ? 19.740 14.120 -6.158 1.00 52.25 97 GLY A N 1
ATOM 754 C CA . GLY A 1 97 ? 18.697 13.963 -5.133 1.00 52.25 97 GLY A CA 1
ATOM 755 C C . GLY A 1 97 ? 17.334 13.417 -5.579 1.00 52.25 97 GLY A C 1
ATOM 756 O O . GLY A 1 97 ? 16.481 13.185 -4.723 1.00 52.25 97 GLY A O 1
ATOM 757 N N . ASP A 1 98 ? 17.075 13.209 -6.875 1.00 54.69 98 ASP A N 1
ATOM 758 C CA . ASP A 1 98 ? 15.679 13.072 -7.341 1.00 54.69 98 ASP A CA 1
ATOM 759 C C . ASP A 1 98 ? 15.113 11.632 -7.278 1.00 54.69 98 ASP A C 1
ATOM 761 O O . ASP A 1 98 ? 13.918 11.427 -7.047 1.00 54.69 98 ASP A O 1
ATOM 765 N N . ASN A 1 99 ? 15.957 10.593 -7.374 1.00 54.62 99 ASN A N 1
ATOM 766 C CA . ASN A 1 99 ? 15.504 9.198 -7.196 1.00 54.62 99 ASN A CA 1
ATOM 767 C C . ASN A 1 99 ? 15.274 8.837 -5.712 1.00 54.62 99 ASN A C 1
ATOM 769 O O . ASN A 1 99 ? 14.422 8.006 -5.375 1.00 54.62 99 ASN A O 1
ATOM 773 N N . ASP A 1 100 ? 15.971 9.524 -4.804 1.00 62.69 100 ASP A N 1
ATOM 774 C CA . ASP A 1 100 ? 15.775 9.378 -3.362 1.00 62.69 100 ASP A CA 1
ATOM 775 C C . ASP A 1 100 ? 14.354 9.768 -2.950 1.00 62.69 100 ASP A C 1
ATOM 777 O O . ASP A 1 100 ? 13.772 9.123 -2.080 1.00 62.69 100 ASP A O 1
ATOM 781 N N . GLY A 1 101 ? 13.739 10.753 -3.612 1.00 67.31 101 GLY A N 1
ATOM 782 C CA . GLY A 1 101 ? 12.371 11.186 -3.322 1.00 67.31 101 GLY A CA 1
ATOM 783 C C . GLY A 1 101 ? 11.349 10.049 -3.423 1.00 67.31 101 GLY A C 1
ATOM 784 O O . GLY A 1 101 ? 10.591 9.805 -2.479 1.00 67.31 101 GLY A O 1
ATOM 785 N N . VAL A 1 102 ? 11.372 9.291 -4.524 1.00 71.31 102 VAL A N 1
ATOM 786 C CA . VAL A 1 102 ? 10.440 8.172 -4.756 1.00 71.31 102 VAL A CA 1
ATOM 787 C C . VAL A 1 102 ? 10.687 7.033 -3.764 1.00 71.31 102 VAL A C 1
ATOM 789 O O . VAL A 1 102 ? 9.736 6.468 -3.212 1.00 71.31 102 VAL A O 1
ATOM 792 N N . HIS A 1 103 ? 11.953 6.718 -3.479 1.00 70.50 103 HIS A N 1
ATOM 793 C CA . HIS A 1 103 ? 12.314 5.705 -2.486 1.00 70.50 103 HIS A CA 1
ATOM 794 C C . HIS A 1 103 ? 11.896 6.111 -1.068 1.00 70.50 103 HIS A C 1
ATOM 796 O O . HIS A 1 103 ? 11.308 5.308 -0.338 1.00 70.50 103 HIS A O 1
ATOM 802 N N . ILE A 1 104 ? 12.117 7.370 -0.687 1.00 76.62 104 ILE A N 1
ATOM 803 C CA . ILE A 1 104 ? 11.705 7.930 0.602 1.00 76.62 104 ILE A CA 1
ATOM 804 C C . ILE A 1 104 ? 10.181 7.891 0.733 1.00 76.62 104 ILE A C 1
ATOM 806 O O . ILE A 1 104 ? 9.660 7.484 1.775 1.00 76.62 104 ILE A O 1
ATOM 810 N N . GLU A 1 105 ? 9.439 8.294 -0.297 1.00 80.25 105 GLU A N 1
ATOM 811 C CA . GLU A 1 105 ? 7.976 8.258 -0.286 1.00 80.25 105 GLU A CA 1
ATOM 812 C C . GLU A 1 105 ? 7.421 6.836 -0.191 1.00 80.25 105 GLU A C 1
ATOM 814 O O . GLU A 1 105 ? 6.447 6.599 0.541 1.00 80.25 105 GLU A O 1
ATOM 819 N N . TRP A 1 106 ? 8.056 5.878 -0.867 1.00 80.50 106 TRP A N 1
ATOM 820 C CA . TRP A 1 106 ? 7.722 4.465 -0.748 1.00 80.50 106 TRP A CA 1
ATOM 821 C C . TRP A 1 106 ? 7.988 3.947 0.666 1.00 80.50 106 TRP A C 1
ATOM 823 O O . TRP A 1 106 ? 7.072 3.409 1.294 1.00 80.50 106 TRP A O 1
ATOM 833 N N . CYS A 1 107 ? 9.184 4.186 1.214 1.00 82.56 107 CYS A N 1
ATOM 834 C CA . CYS A 1 107 ? 9.549 3.809 2.580 1.00 82.56 107 CYS A CA 1
ATOM 835 C C . CYS A 1 107 ? 8.570 4.405 3.601 1.00 82.56 107 CYS A C 1
ATOM 837 O O . CYS A 1 107 ? 8.056 3.690 4.462 1.00 82.56 107 CYS A O 1
ATOM 839 N N . LYS A 1 108 ? 8.221 5.692 3.465 1.00 84.62 108 LYS A N 1
ATOM 840 C CA . LYS A 1 108 ? 7.222 6.368 4.312 1.00 84.62 108 LYS A CA 1
ATOM 841 C C . LYS A 1 108 ? 5.840 5.727 4.194 1.00 84.62 108 LYS A C 1
ATOM 843 O O . LYS A 1 108 ? 5.166 5.531 5.205 1.00 84.62 108 LYS A O 1
ATOM 848 N N . SER A 1 109 ? 5.393 5.428 2.976 1.00 82.62 109 SER A N 1
ATOM 849 C CA . SER A 1 109 ? 4.073 4.835 2.730 1.00 82.62 109 SER A CA 1
ATOM 850 C C . SER A 1 109 ? 3.988 3.403 3.249 1.00 82.62 109 SER A C 1
ATOM 852 O O . SER A 1 109 ? 2.986 3.034 3.860 1.00 82.62 109 SER A O 1
ATOM 854 N N . ARG A 1 110 ? 5.060 2.624 3.097 1.00 82.62 110 ARG A N 1
ATOM 855 C CA . ARG A 1 110 ? 5.182 1.274 3.646 1.00 82.62 110 ARG A CA 1
ATOM 856 C C . ARG A 1 110 ? 5.244 1.282 5.172 1.00 82.62 110 ARG A C 1
ATOM 858 O O . ARG A 1 110 ? 4.508 0.528 5.796 1.00 82.62 110 ARG A O 1
ATOM 865 N N . ALA A 1 111 ? 6.032 2.171 5.776 1.00 86.56 111 ALA A N 1
ATOM 866 C CA . ALA A 1 111 ? 6.077 2.335 7.229 1.00 86.56 111 ALA A CA 1
ATOM 867 C C . ALA A 1 111 ? 4.705 2.720 7.807 1.00 86.56 111 ALA A C 1
ATOM 869 O O . ALA A 1 111 ? 4.313 2.213 8.853 1.00 86.56 111 ALA A O 1
ATOM 870 N N . ARG A 1 112 ? 3.944 3.580 7.110 1.00 87.00 112 ARG A N 1
ATOM 871 C CA . ARG A 1 112 ? 2.548 3.886 7.466 1.00 87.00 112 ARG A CA 1
ATOM 872 C C . ARG A 1 112 ? 1.644 2.658 7.358 1.00 87.00 112 ARG A C 1
ATOM 874 O O . ARG A 1 112 ? 0.842 2.439 8.254 1.00 87.00 112 ARG A O 1
ATOM 881 N N . ALA A 1 113 ? 1.778 1.861 6.299 1.00 85.06 113 ALA A N 1
ATOM 882 C CA . ALA A 1 113 ? 0.984 0.646 6.126 1.00 85.06 113 ALA A CA 1
ATOM 883 C C . ALA A 1 113 ? 1.268 -0.407 7.213 1.00 85.06 113 ALA A C 1
ATOM 885 O O . ALA A 1 113 ? 0.327 -1.004 7.724 1.00 85.06 113 ALA A O 1
ATOM 886 N N . LEU A 1 114 ? 2.536 -0.594 7.595 1.00 83.38 114 LEU A N 1
ATOM 887 C CA . LEU A 1 114 ? 2.936 -1.507 8.674 1.00 83.38 114 LEU A CA 1
ATOM 888 C C . LEU A 1 114 ? 2.428 -1.032 10.045 1.00 83.38 114 LEU A C 1
ATOM 890 O O . LEU A 1 114 ? 1.818 -1.809 10.775 1.00 83.38 114 LEU A O 1
ATOM 894 N N . ARG A 1 115 ? 2.578 0.261 10.362 1.00 90.00 115 ARG A N 1
ATOM 895 C CA . ARG A 1 115 ? 2.011 0.831 11.598 1.00 90.00 115 ARG A CA 1
ATOM 896 C C . ARG A 1 115 ? 0.493 0.732 11.654 1.00 90.00 115 ARG A C 1
ATOM 898 O O . ARG A 1 115 ? -0.059 0.503 12.719 1.00 90.00 115 ARG A O 1
ATOM 905 N N . TRP A 1 116 ? -0.188 0.871 10.518 1.00 90.31 116 TRP A N 1
ATOM 906 C CA . TRP A 1 116 ? -1.644 0.766 10.480 1.00 90.31 116 TRP A CA 1
ATOM 907 C C . TRP A 1 116 ? -2.140 -0.617 10.926 1.00 90.31 116 TRP A C 1
ATOM 909 O O . TRP A 1 116 ? -3.172 -0.704 11.584 1.00 90.31 116 TRP A O 1
ATOM 919 N N . SER A 1 117 ? -1.427 -1.706 10.604 1.00 84.75 117 SER A N 1
ATOM 920 C CA . SER A 1 117 ? -1.801 -3.032 11.121 1.00 84.75 117 SER A CA 1
ATOM 921 C C . SER A 1 117 ? -1.670 -3.127 12.640 1.00 84.75 117 SER A C 1
ATOM 923 O O . SER A 1 117 ? -2.587 -3.638 13.277 1.00 84.75 117 SER A O 1
ATOM 925 N N . GLU A 1 118 ? -0.587 -2.592 13.207 1.00 88.75 118 GLU A N 1
ATOM 926 C CA . GLU A 1 118 ? -0.375 -2.551 14.660 1.00 88.75 118 GLU A CA 1
ATOM 927 C C . GLU A 1 118 ? -1.457 -1.706 15.345 1.00 88.75 118 GLU A C 1
ATOM 929 O O . GLU A 1 118 ? -2.046 -2.123 16.335 1.00 88.75 118 GLU A O 1
ATOM 934 N N . GLU A 1 119 ? -1.786 -0.543 14.781 1.00 92.31 119 GLU A N 1
ATOM 935 C CA . GLU A 1 119 ? -2.805 0.361 15.316 1.00 92.31 119 GLU A CA 1
ATOM 936 C C . GLU A 1 119 ? -4.202 -0.275 15.318 1.00 92.31 119 GLU A C 1
ATOM 938 O O . GLU A 1 119 ? -4.950 -0.127 16.283 1.00 92.31 119 GLU A O 1
ATOM 943 N N . VAL A 1 120 ? -4.552 -1.045 14.281 1.00 93.44 120 VAL A N 1
ATOM 944 C CA . VAL A 1 120 ? -5.820 -1.793 14.241 1.00 93.44 120 VAL A CA 1
ATOM 945 C C . VAL A 1 120 ? -5.877 -2.864 15.331 1.00 93.44 120 VAL A C 1
ATOM 947 O O . VAL A 1 120 ? -6.945 -3.090 15.905 1.00 93.44 120 VAL A O 1
ATOM 950 N N . GLU A 1 121 ? -4.765 -3.539 15.609 1.00 93.81 121 GLU A N 1
ATOM 951 C CA . GLU A 1 121 ? -4.687 -4.549 16.664 1.00 93.81 121 GLU A CA 1
ATOM 952 C C . GLU A 1 121 ? -4.771 -3.912 18.057 1.00 93.81 121 GLU A C 1
ATOM 954 O O . GLU A 1 121 ? -5.607 -4.318 18.866 1.00 93.81 121 GLU A O 1
ATOM 959 N N . LEU A 1 122 ? -4.011 -2.839 18.293 1.00 95.00 122 LEU A N 1
ATOM 960 C CA . LEU A 1 122 ? -4.054 -2.059 19.532 1.00 95.00 122 LEU A CA 1
ATOM 961 C C . LEU A 1 122 ? -5.444 -1.476 19.800 1.00 95.00 122 LEU A C 1
ATOM 963 O O . LEU A 1 122 ? -5.934 -1.544 20.923 1.00 95.00 122 LEU A O 1
ATOM 967 N N . LEU A 1 123 ? -6.119 -0.945 18.777 1.00 95.94 123 LEU A 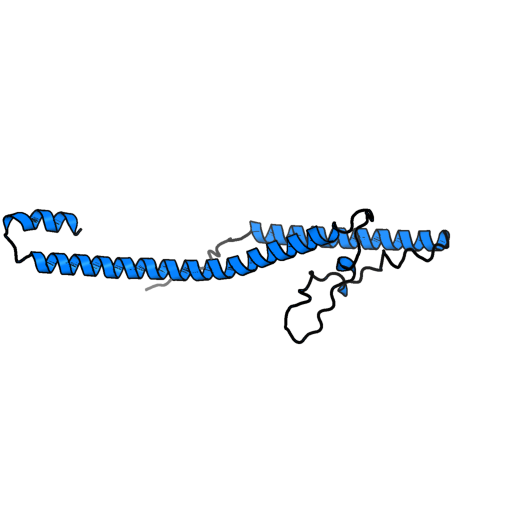N 1
ATOM 968 C CA . LEU A 1 123 ? -7.456 -0.374 18.932 1.00 95.94 123 LEU A CA 1
ATOM 969 C C . LEU A 1 123 ? -8.477 -1.427 19.380 1.00 95.94 123 LEU A C 1
ATOM 971 O O . LEU A 1 123 ? -9.338 -1.139 20.208 1.00 95.94 123 LEU A O 1
ATOM 975 N N . ARG A 1 124 ? -8.388 -2.653 18.854 1.00 96.38 124 ARG A N 1
ATOM 976 C CA . ARG A 1 124 ? -9.270 -3.756 19.269 1.00 96.38 124 ARG A CA 1
ATOM 977 C C . ARG A 1 124 ? -9.049 -4.136 20.727 1.00 96.38 124 ARG A C 1
ATOM 979 O O . ARG A 1 124 ? -10.020 -4.363 21.445 1.00 96.38 124 ARG A O 1
ATOM 986 N N . GLU A 1 125 ? -7.791 -4.186 21.143 1.00 97.19 125 GLU A N 1
ATOM 987 C CA . GLU A 1 125 ? -7.421 -4.462 22.528 1.00 97.19 125 GLU A CA 1
ATOM 988 C C . GLU A 1 125 ? -7.929 -3.357 23.468 1.00 97.19 125 GLU A C 1
ATOM 990 O O . GLU A 1 125 ? -8.561 -3.645 24.483 1.00 97.19 125 GLU A O 1
ATOM 995 N N . GLU A 1 126 ? -7.765 -2.086 23.100 1.00 96.75 126 GLU A N 1
ATOM 996 C CA . GLU A 1 126 ? -8.286 -0.962 23.886 1.00 96.75 126 GLU A CA 1
ATOM 997 C C . GLU A 1 126 ? -9.816 -0.976 23.984 1.00 96.75 126 GLU A C 1
ATOM 999 O O . GLU A 1 126 ? -10.365 -0.782 25.067 1.00 96.75 126 GLU A O 1
ATOM 1004 N N . MET A 1 127 ? -10.533 -1.305 22.903 1.00 97.06 127 MET A N 1
ATOM 1005 C CA . MET A 1 127 ? -11.990 -1.491 22.969 1.00 97.06 127 MET A CA 1
ATOM 1006 C C . MET A 1 127 ? -12.384 -2.564 23.994 1.00 97.06 127 MET A C 1
ATOM 1008 O O . MET A 1 127 ? -13.372 -2.399 24.710 1.00 97.06 127 MET A O 1
ATOM 1012 N N . HIS A 1 128 ? -11.614 -3.650 24.093 1.00 97.44 128 HIS A N 1
ATOM 1013 C CA . HIS A 1 128 ? -11.852 -4.692 25.086 1.00 97.44 128 HIS A CA 1
ATOM 1014 C C . HIS A 1 128 ? -11.573 -4.199 26.514 1.00 97.44 128 HIS A C 1
ATOM 1016 O O . HIS A 1 128 ? -12.400 -4.396 27.409 1.00 97.44 128 HIS A O 1
ATOM 1022 N N . ARG A 1 129 ? -10.454 -3.497 26.724 1.00 97.31 129 ARG A N 1
ATOM 1023 C CA . ARG A 1 129 ? -10.074 -2.921 28.024 1.00 97.31 129 ARG A CA 1
ATOM 1024 C C . ARG A 1 129 ? -11.075 -1.894 28.530 1.00 97.31 129 ARG A C 1
ATOM 1026 O O . ARG A 1 129 ? -11.408 -1.920 29.710 1.00 97.31 129 ARG A O 1
ATOM 1033 N N . VAL A 1 130 ? -11.599 -1.036 27.654 1.00 97.62 130 VAL A N 1
ATOM 1034 C CA . VAL A 1 130 ? -12.621 -0.038 28.010 1.00 97.62 130 VAL A CA 1
ATOM 1035 C C . VAL A 1 130 ? -13.887 -0.715 28.541 1.00 97.62 130 VAL A C 1
ATOM 1037 O O . VAL A 1 130 ? -14.434 -0.284 29.555 1.00 97.62 130 VAL A O 1
ATOM 1040 N N . LEU A 1 131 ? -14.331 -1.809 27.914 1.00 97.12 131 LEU A N 1
ATOM 1041 C CA . LEU A 1 131 ? -15.478 -2.574 28.409 1.00 97.12 131 LEU A CA 1
ATOM 1042 C C . LEU A 1 131 ? -15.192 -3.195 29.779 1.00 97.12 131 LEU A C 1
ATOM 1044 O O . LEU A 1 131 ? -16.005 -3.050 30.691 1.00 97.12 131 LEU A O 1
ATOM 1048 N N . GLN A 1 132 ? -14.033 -3.836 29.952 1.00 96.94 132 GLN A N 1
ATOM 1049 C CA . GLN A 1 132 ? -13.647 -4.404 31.247 1.00 96.94 132 GLN A CA 1
ATOM 1050 C C . GLN A 1 132 ? -13.576 -3.330 32.340 1.00 96.94 132 GLN A C 1
ATOM 1052 O O . GLN A 1 132 ? -14.105 -3.524 33.435 1.00 96.94 132 GLN A O 1
ATOM 1057 N N . PHE A 1 133 ? -12.991 -2.173 32.031 1.00 96.25 133 PHE A N 1
ATOM 1058 C CA . PHE A 1 133 ? -12.909 -1.047 32.949 1.00 96.25 133 PHE A CA 1
ATOM 1059 C C . PHE A 1 133 ? -14.297 -0.583 33.396 1.00 96.25 133 PHE A C 1
ATOM 1061 O O . PHE A 1 133 ? -14.525 -0.452 34.597 1.00 96.25 133 PHE A O 1
ATOM 1068 N N . PHE A 1 134 ? -15.250 -0.418 32.473 1.00 97.12 134 PHE A N 1
ATOM 1069 C CA . PHE A 1 134 ? -16.611 -0.032 32.847 1.00 97.12 134 PHE A CA 1
ATOM 1070 C C . PHE A 1 134 ? -17.331 -1.104 33.668 1.00 97.12 134 PHE A C 1
ATOM 1072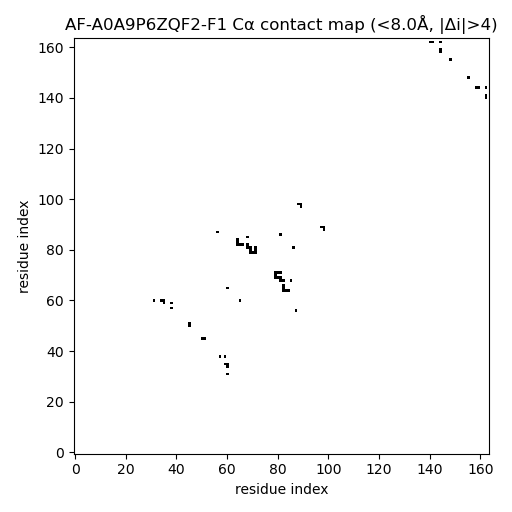 O O . PHE A 1 134 ? -18.032 -0.754 34.614 1.00 97.12 134 PHE A O 1
ATOM 1079 N N . THR A 1 135 ? -17.130 -2.396 33.381 1.00 97.19 135 THR A N 1
ATOM 1080 C CA . THR A 1 135 ? -17.708 -3.464 34.220 1.00 97.19 135 THR A CA 1
ATOM 1081 C C . THR A 1 135 ? -17.152 -3.441 35.641 1.00 97.19 135 THR A C 1
ATOM 1083 O O . THR A 1 135 ? -17.907 -3.542 36.607 1.00 97.19 13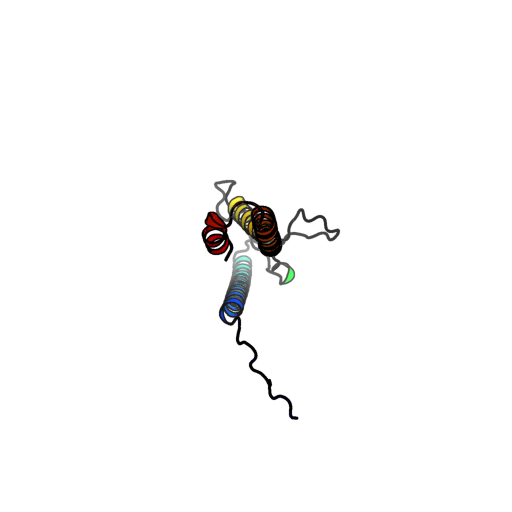5 THR A O 1
ATOM 1086 N N . TRP A 1 136 ? -15.840 -3.242 35.782 1.00 97.19 136 TRP A N 1
ATOM 1087 C CA . TRP A 1 136 ? -15.194 -3.108 37.081 1.00 97.19 136 TRP A CA 1
ATOM 1088 C C . TRP A 1 136 ? -15.662 -1.847 37.815 1.00 97.19 136 TRP A C 1
ATOM 1090 O O . TRP A 1 136 ? -15.973 -1.910 39.002 1.00 97.19 136 TRP A O 1
ATOM 1100 N N . GLN A 1 137 ? -15.765 -0.714 37.117 1.00 96.50 137 GLN A N 1
ATOM 1101 C CA . GLN A 1 137 ? -16.194 0.552 37.703 1.00 96.50 137 GLN A CA 1
ATOM 1102 C C . GLN A 1 137 ? -17.657 0.494 38.163 1.00 96.50 137 GLN A C 1
ATOM 1104 O O . GLN A 1 137 ? -17.971 0.999 39.239 1.00 96.50 137 GLN A O 1
ATOM 1109 N N . ALA A 1 138 ? -18.540 -0.156 37.398 1.00 94.69 138 ALA A N 1
ATOM 1110 C CA . ALA A 1 138 ? -19.92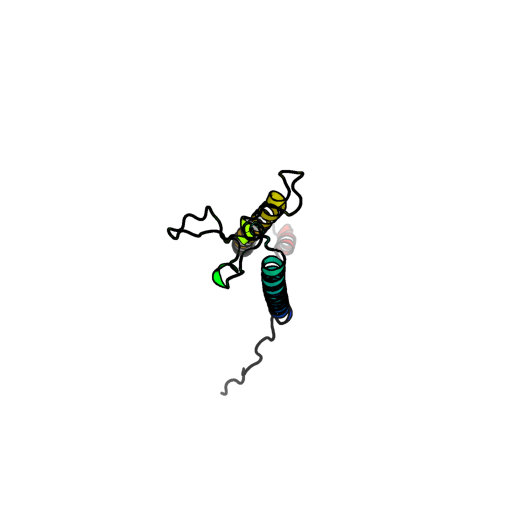2 -0.400 37.805 1.00 94.69 138 ALA A CA 1
ATOM 1111 C C . ALA A 1 138 ? -19.981 -1.239 39.093 1.00 94.69 138 ALA A C 1
ATOM 1113 O O . ALA A 1 138 ? -20.604 -0.828 40.070 1.00 94.69 138 ALA A O 1
ATOM 1114 N N . ALA A 1 139 ? -19.242 -2.353 39.145 1.00 94.62 139 ALA A N 1
ATOM 1115 C CA . ALA A 1 139 ? -19.159 -3.189 40.343 1.00 94.62 139 ALA A CA 1
ATOM 1116 C C . ALA A 1 139 ? -18.576 -2.431 41.551 1.00 94.62 139 ALA A C 1
ATOM 1118 O O . ALA A 1 139 ? -19.023 -2.613 42.685 1.00 94.62 139 ALA A O 1
ATOM 1119 N N . TRP A 1 140 ? -17.596 -1.553 41.318 1.00 94.69 140 TRP A N 1
ATOM 1120 C CA . TRP A 1 140 ? -17.029 -0.698 42.355 1.00 94.69 140 TRP A CA 1
ATOM 1121 C C . TRP A 1 140 ? -18.074 0.267 42.924 1.00 94.69 140 TRP A C 1
ATOM 1123 O O . TRP A 1 140 ? -18.206 0.362 44.145 1.00 94.69 140 TRP A O 1
ATOM 1133 N N . TRP A 1 141 ? -18.857 0.935 42.070 1.00 91.31 141 TRP A N 1
ATOM 1134 C CA . TRP A 1 141 ? -19.940 1.817 42.512 1.00 91.31 141 TRP A CA 1
ATOM 1135 C C . TRP A 1 141 ? -21.034 1.065 43.282 1.00 91.31 141 TRP A C 1
ATOM 1137 O O . TRP A 1 141 ? -21.493 1.562 44.311 1.00 91.31 141 TRP A O 1
ATOM 1147 N N . GLU A 1 142 ? -21.398 -0.151 42.864 1.00 89.56 142 GLU A N 1
ATOM 1148 C CA . GLU A 1 142 ? -22.341 -0.997 43.608 1.00 89.56 142 GLU A CA 1
ATOM 1149 C C . GLU A 1 142 ? -21.833 -1.352 45.015 1.00 89.56 142 GLU A C 1
ATOM 1151 O O . GLU A 1 142 ? -22.601 -1.323 45.982 1.00 89.56 142 GLU A O 1
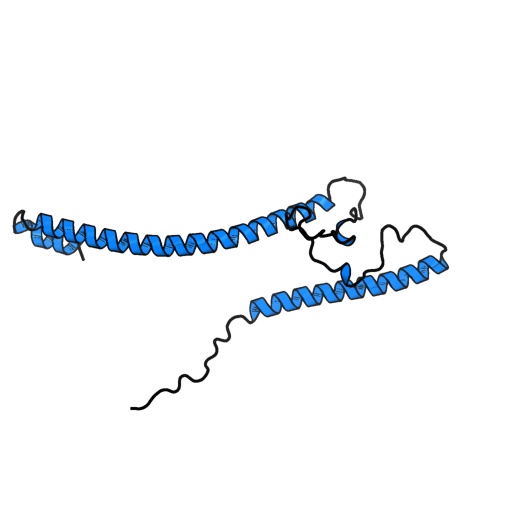ATOM 1156 N N . ASP A 1 143 ? -20.545 -1.684 45.155 1.00 89.62 143 ASP A N 1
ATOM 1157 C CA . ASP A 1 143 ? -19.932 -1.967 46.458 1.00 89.62 143 ASP A CA 1
ATOM 1158 C C . ASP A 1 143 ? -19.899 -0.716 47.351 1.00 89.62 143 ASP A C 1
ATOM 1160 O O . ASP A 1 143 ? -20.221 -0.784 48.540 1.00 89.62 143 ASP A O 1
ATOM 1164 N N . GLN A 1 144 ? -19.591 0.454 46.780 1.00 86.62 144 GLN A N 1
ATOM 1165 C CA . GLN A 1 144 ? -19.656 1.723 47.513 1.00 86.62 144 GLN A CA 1
ATOM 1166 C C . GLN A 1 144 ? -21.078 2.050 47.982 1.00 86.62 144 GLN A C 1
ATOM 1168 O O . GLN A 1 144 ? -21.252 2.493 49.119 1.00 86.62 144 GLN A O 1
ATOM 1173 N N . GLY A 1 145 ? -22.092 1.795 47.150 1.00 79.31 145 GLY A N 1
ATOM 1174 C CA . GLY A 1 145 ? -23.496 1.936 47.531 1.00 79.31 145 GLY A CA 1
ATOM 1175 C C . GLY A 1 145 ? -23.840 1.072 48.745 1.00 79.31 145 GLY A C 1
ATOM 1176 O O . GLY A 1 145 ? -24.334 1.589 49.745 1.00 79.31 145 GLY A O 1
ATOM 1177 N N . LYS A 1 146 ? -23.483 -0.220 48.716 1.00 78.88 146 LYS A N 1
ATOM 1178 C CA . LYS A 1 146 ? -23.729 -1.169 49.821 1.00 78.88 146 LYS A CA 1
ATOM 1179 C C . LYS A 1 146 ? -23.070 -0.742 51.134 1.00 78.88 146 LYS A C 1
ATOM 1181 O O . LYS A 1 146 ? -23.685 -0.873 52.189 1.00 78.88 146 LYS A O 1
ATOM 1186 N N . ARG A 1 147 ? -21.850 -0.196 51.087 1.00 75.31 147 ARG A N 1
ATOM 1187 C CA . ARG A 1 147 ? -21.134 0.288 52.284 1.00 75.31 147 ARG A CA 1
ATOM 1188 C C . ARG A 1 147 ? -21.809 1.494 52.943 1.00 75.31 147 ARG A C 1
ATOM 1190 O O . ARG A 1 147 ? -21.718 1.639 54.157 1.00 75.31 147 ARG A O 1
ATOM 1197 N N . ARG A 1 148 ? -22.497 2.339 52.167 1.00 62.59 148 ARG A N 1
ATOM 1198 C CA . ARG A 1 148 ? -23.167 3.554 52.668 1.00 62.59 148 ARG A CA 1
ATOM 1199 C C . ARG A 1 148 ? -24.584 3.323 53.199 1.00 62.59 148 ARG A C 1
ATOM 1201 O O . ARG A 1 148 ? -25.103 4.189 53.891 1.00 62.59 148 ARG A O 1
ATOM 1208 N N . VAL A 1 149 ? -25.188 2.152 52.970 1.00 58.31 149 VAL A N 1
ATOM 1209 C CA . VAL A 1 149 ? -26.522 1.788 53.510 1.00 58.31 149 VAL A CA 1
ATOM 1210 C C . VAL A 1 149 ? -26.542 1.719 55.055 1.00 58.31 149 VAL A C 1
ATOM 1212 O O . VAL A 1 149 ? -27.610 1.697 55.659 1.00 58.31 149 VAL A O 1
ATOM 1215 N N . GLY A 1 150 ? -25.379 1.754 55.718 1.00 57.12 150 GLY A N 1
ATOM 1216 C CA . GLY A 1 150 ? -25.262 1.859 57.178 1.00 57.12 150 GLY A CA 1
ATOM 1217 C C . GLY A 1 150 ? -25.324 3.282 57.763 1.00 57.12 150 GLY A C 1
ATOM 1218 O O . GLY A 1 150 ? -25.461 3.412 58.978 1.00 57.12 150 GLY A O 1
ATOM 1219 N N . GLU A 1 151 ? -25.244 4.345 56.951 1.00 56.59 151 GLU A N 1
ATOM 1220 C CA . GLU A 1 151 ? -25.254 5.741 57.418 1.00 56.59 151 GLU A CA 1
ATOM 1221 C C . GLU A 1 151 ? -26.580 6.438 57.078 1.00 56.59 151 GLU A C 1
ATOM 1223 O O . GLU A 1 151 ? -26.822 6.819 55.941 1.00 56.59 151 GLU A O 1
ATOM 1228 N N . CYS A 1 152 ? -27.410 6.632 58.110 1.00 53.53 152 CYS A N 1
ATOM 1229 C CA . CYS A 1 152 ? -28.568 7.535 58.183 1.00 53.53 152 CYS A CA 1
ATOM 1230 C C . CYS A 1 152 ? -29.603 7.472 57.030 1.00 53.53 152 CYS A C 1
ATOM 1232 O O . CYS A 1 152 ? -29.385 7.947 55.917 1.00 53.53 152 CYS A O 1
ATOM 1234 N N . VAL A 1 153 ? -30.823 7.028 57.368 1.00 59.19 153 VAL A N 1
ATOM 1235 C CA . VAL A 1 153 ? -32.004 6.889 56.481 1.00 59.19 153 VAL A CA 1
ATOM 1236 C C . VAL A 1 153 ? -32.313 8.148 55.646 1.00 59.19 153 VAL A C 1
ATOM 1238 O O . VAL A 1 153 ? -32.877 8.045 54.562 1.00 59.19 153 VAL A O 1
ATOM 1241 N N . VAL A 1 154 ? -31.897 9.334 56.101 1.00 62.62 154 VAL A N 1
ATOM 1242 C CA . VAL A 1 154 ? -32.172 10.631 55.456 1.00 62.62 154 VAL A CA 1
ATOM 1243 C C . VAL A 1 154 ? -31.406 10.835 54.135 1.00 62.62 154 VAL A C 1
ATOM 1245 O O . VAL A 1 154 ? -31.845 11.614 53.295 1.00 62.62 154 VAL A O 1
ATOM 1248 N N . HIS A 1 155 ? -30.287 10.135 53.905 1.00 58.59 155 HIS A N 1
ATOM 1249 C CA . HIS A 1 155 ? -29.465 10.308 52.692 1.00 58.59 155 HIS A CA 1
ATOM 1250 C C . HIS A 1 155 ? -29.541 9.139 51.697 1.00 58.59 155 HIS A C 1
ATOM 1252 O O . HIS A 1 155 ? -28.916 9.194 50.634 1.00 58.59 155 HIS A O 1
ATOM 1258 N N . ALA A 1 156 ? -30.328 8.104 52.004 1.00 59.81 156 ALA A N 1
ATOM 1259 C CA . ALA A 1 156 ? -30.429 6.899 51.185 1.00 59.81 156 ALA A CA 1
ATOM 1260 C C . ALA A 1 156 ? -31.014 7.176 49.786 1.00 59.81 156 ALA A C 1
ATOM 1262 O O . ALA A 1 156 ? -30.469 6.697 48.794 1.00 59.81 156 ALA A O 1
ATOM 1263 N N . GLU A 1 157 ? -32.054 8.012 49.687 1.00 62.12 157 GLU A N 1
ATOM 1264 C CA . GLU A 1 157 ? -32.720 8.333 48.411 1.00 62.12 157 GLU A CA 1
ATOM 1265 C C . GLU A 1 157 ? -31.794 9.081 47.431 1.00 62.12 157 GLU A C 1
ATOM 1267 O O . GLU A 1 157 ? -31.795 8.807 46.231 1.00 62.12 157 GLU A O 1
ATOM 1272 N N . GLY A 1 158 ? -30.942 9.982 47.937 1.00 67.12 158 GLY A N 1
ATOM 1273 C CA . GLY A 1 158 ? -29.994 10.744 47.113 1.00 67.12 158 GLY A CA 1
ATOM 1274 C C . GLY A 1 158 ? -28.815 9.911 46.600 1.00 67.12 158 GLY A C 1
ATOM 1275 O O . GLY A 1 158 ? -28.347 10.125 45.483 1.00 67.12 158 GLY A O 1
ATOM 1276 N N . LEU A 1 159 ? -28.355 8.931 47.388 1.00 62.28 159 LEU A N 1
ATOM 1277 C CA . LEU A 1 159 ? -27.312 7.983 46.977 1.00 62.28 159 LEU A CA 1
ATOM 1278 C C . LEU A 1 159 ? -27.821 6.992 45.924 1.00 62.28 159 LEU A C 1
ATOM 1280 O O . LEU A 1 159 ? -27.072 6.618 45.025 1.00 62.28 159 LEU A O 1
ATOM 1284 N N . GLN A 1 160 ? -29.095 6.606 46.007 1.00 63.91 160 GLN A N 1
ATOM 1285 C CA . GLN A 1 160 ? -29.727 5.695 45.054 1.00 63.91 160 GLN A CA 1
ATOM 1286 C C . GLN A 1 160 ? -29.942 6.351 43.680 1.00 63.91 160 GLN A C 1
ATOM 1288 O O . GLN A 1 160 ? -29.790 5.688 42.660 1.00 63.91 160 GLN A O 1
ATOM 1293 N N . ALA A 1 161 ? -30.216 7.660 43.644 1.00 68.56 161 ALA A N 1
ATOM 1294 C CA . ALA A 1 161 ? -30.379 8.420 42.403 1.00 68.56 161 ALA A CA 1
ATOM 1295 C C . ALA A 1 161 ? -29.073 8.611 41.606 1.00 68.56 161 ALA A C 1
ATOM 1297 O O . ALA A 1 161 ? -29.124 8.792 40.395 1.00 68.56 161 ALA A O 1
ATOM 1298 N N . TYR A 1 162 ? -27.910 8.576 42.268 1.00 62.88 162 TYR A N 1
ATOM 1299 C CA . TYR A 1 162 ? -26.600 8.759 41.623 1.00 62.88 162 TYR A CA 1
ATOM 1300 C C . TYR A 1 162 ? -25.941 7.449 41.164 1.00 62.88 162 TYR A C 1
ATOM 1302 O O . TYR A 1 162 ? -24.939 7.492 40.453 1.00 62.88 162 TYR A O 1
ATOM 1310 N N . ALA A 1 163 ? -26.467 6.300 41.598 1.00 58.91 163 ALA A N 1
ATOM 1311 C CA . ALA A 1 163 ? -25.924 4.974 41.301 1.00 58.91 163 ALA A CA 1
ATOM 1312 C C . ALA A 1 163 ? -26.657 4.241 40.156 1.00 58.91 163 ALA A C 1
ATOM 1314 O O . ALA A 1 163 ? -26.306 3.098 39.865 1.00 58.91 163 ALA A O 1
ATOM 1315 N N . GLY A 1 164 ? -27.673 4.868 39.548 1.00 48.53 164 GLY A N 1
ATOM 1316 C CA . GLY A 1 164 ? -28.445 4.343 38.412 1.00 48.53 164 GLY A CA 1
ATOM 1317 C C . GLY A 1 164 ? -27.988 4.881 37.064 1.00 48.53 164 GLY A C 1
ATOM 1318 O O . GLY A 1 164 ? -27.555 6.053 37.014 1.00 48.53 164 GLY A O 1
#

pLDDT: mean 75.48, std 17.35, range [42.28, 97.62]